Protein AF-J1HLV5-F1 (afdb_monomer)

pLDDT: mean 95.66, std 3.72, range [65.5, 98.44]

Organism: NCBI:txid1125718

Foldseek 3Di:
DLLLLLQQQQACAPVQWDWDDDPNDTDTDPGDDRHHDLPQPRFHPDAQCNHGHPPVVLVSQLVVCVVVVHHSLNSLVVLQVSLVVCVCVLVVCVVVVHDVVVSVSSCSRNVVSSVSSNCSSPDD

Structure (mmCIF, N/CA/C/O backbone):
data_AF-J1HLV5-F1
#
_entry.id   AF-J1HLV5-F1
#
loop_
_atom_site.group_PDB
_atom_site.id
_atom_site.type_symbol
_atom_site.label_atom_id
_atom_site.label_alt_id
_atom_site.label_comp_id
_atom_site.label_asym_id
_atom_site.label_entity_id
_atom_site.label_seq_id
_atom_site.pdbx_PDB_ins_code
_atom_site.Cartn_x
_atom_site.Cartn_y
_atom_site.Cartn_z
_atom_site.occupancy
_atom_site.B_iso_or_equiv
_atom_site.auth_seq_id
_atom_site.auth_comp_id
_atom_site.auth_asym_id
_atom_site.auth_atom_id
_atom_site.pdbx_PDB_model_num
ATOM 1 N N . MET A 1 1 ? -3.503 -0.727 4.400 1.00 90.31 1 MET A N 1
ATOM 2 C CA . MET A 1 1 ? -3.752 -1.229 3.031 1.00 90.31 1 MET A CA 1
ATOM 3 C C . MET A 1 1 ? -2.950 -0.494 1.967 1.00 90.31 1 MET A C 1
ATOM 5 O O . MET A 1 1 ? -2.214 -1.173 1.270 1.00 90.31 1 MET A O 1
ATOM 9 N N . ILE A 1 2 ? -2.995 0.846 1.883 1.00 97.19 2 ILE A N 1
ATOM 10 C CA . ILE A 1 2 ? -2.224 1.622 0.881 1.00 97.19 2 ILE A CA 1
ATOM 11 C C . ILE A 1 2 ? -0.746 1.200 0.829 1.00 97.19 2 ILE A C 1
ATOM 13 O O . ILE A 1 2 ? -0.242 0.905 -0.244 1.00 97.19 2 ILE A O 1
ATOM 17 N N . ALA A 1 3 ? -0.070 1.088 1.979 1.00 96.56 3 ALA A N 1
ATOM 18 C CA . ALA A 1 3 ? 1.327 0.645 2.027 1.00 96.56 3 ALA A CA 1
ATOM 19 C C . ALA A 1 3 ? 1.535 -0.807 1.544 1.00 96.56 3 ALA A C 1
ATOM 21 O O . ALA A 1 3 ? 2.533 -1.084 0.896 1.00 96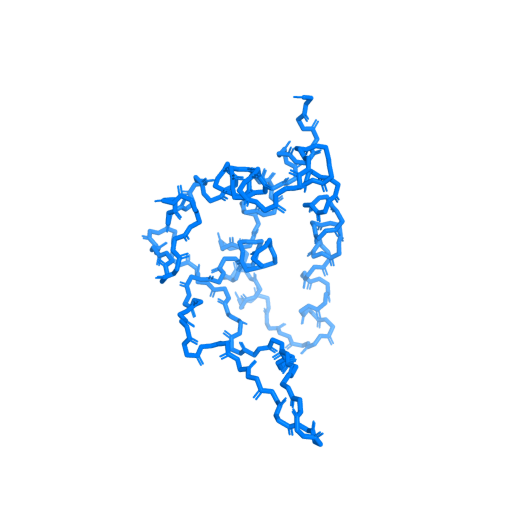.56 3 ALA A O 1
ATOM 22 N N . SER A 1 4 ? 0.592 -1.724 1.807 1.00 96.19 4 SER A N 1
ATOM 23 C CA . SER A 1 4 ? 0.657 -3.103 1.287 1.00 96.19 4 SER A CA 1
ATOM 24 C C . SER A 1 4 ? 0.519 -3.113 -0.236 1.00 96.19 4 SER A C 1
ATOM 26 O O . SER A 1 4 ? 1.315 -3.777 -0.889 1.00 96.19 4 SER A O 1
ATOM 28 N N . VAL A 1 5 ? -0.398 -2.316 -0.804 1.00 96.81 5 VAL A N 1
ATOM 29 C CA . VAL A 1 5 ? -0.482 -2.120 -2.262 1.00 96.81 5 VAL A CA 1
ATOM 30 C C . VAL A 1 5 ? 0.818 -1.511 -2.776 1.00 96.81 5 VAL A C 1
ATOM 32 O O . VAL A 1 5 ? 1.446 -2.081 -3.649 1.00 96.81 5 VAL A O 1
ATOM 35 N N . ALA A 1 6 ? 1.291 -0.404 -2.207 1.00 97.12 6 ALA A N 1
ATOM 36 C CA . ALA A 1 6 ? 2.514 0.264 -2.654 1.00 97.12 6 ALA A CA 1
ATOM 37 C C . ALA A 1 6 ? 3.738 -0.665 -2.681 1.00 97.12 6 ALA A C 1
ATOM 39 O O . ALA A 1 6 ? 4.543 -0.597 -3.606 1.00 97.12 6 ALA A O 1
ATOM 40 N N . LEU A 1 7 ? 3.856 -1.545 -1.684 1.00 96.00 7 LEU A N 1
ATOM 41 C CA . LEU A 1 7 ? 4.949 -2.505 -1.572 1.00 96.00 7 LEU A CA 1
ATOM 42 C C . LEU A 1 7 ? 4.728 -3.786 -2.387 1.00 96.00 7 LEU A C 1
ATOM 44 O O . LEU A 1 7 ? 5.632 -4.604 -2.447 1.00 96.00 7 LEU A O 1
ATOM 48 N N . GLY A 1 8 ? 3.556 -3.995 -2.992 1.00 95.69 8 GLY A N 1
ATOM 49 C CA . GLY A 1 8 ? 3.218 -5.262 -3.644 1.00 95.69 8 GLY A CA 1
ATOM 50 C C . GLY A 1 8 ? 3.137 -6.440 -2.670 1.00 95.69 8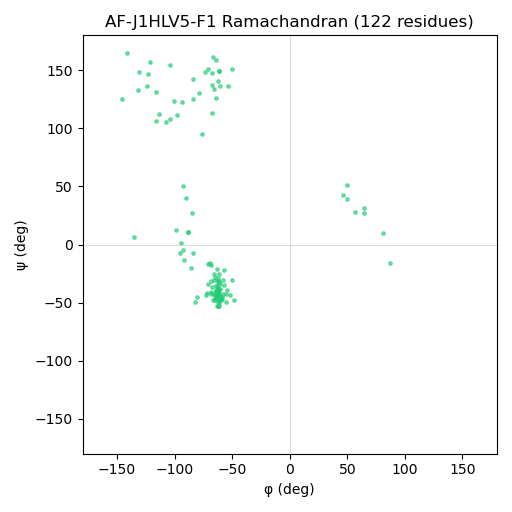 GLY A C 1
ATOM 51 O O . GLY A 1 8 ? 3.460 -7.562 -3.045 1.00 95.69 8 GLY A O 1
ATOM 52 N N . ASN A 1 9 ? 2.738 -6.193 -1.418 1.00 96.44 9 ASN A N 1
ATOM 53 C CA . ASN A 1 9 ? 2.527 -7.241 -0.424 1.00 96.44 9 ASN A CA 1
ATOM 54 C C . ASN A 1 9 ? 1.208 -7.969 -0.699 1.00 96.44 9 ASN A C 1
ATOM 56 O O . ASN A 1 9 ? 0.148 -7.499 -0.271 1.00 96.44 9 ASN A O 1
ATOM 60 N N . THR A 1 10 ? 1.292 -9.086 -1.424 1.00 95.75 10 THR A N 1
ATOM 61 C CA . THR A 1 10 ? 0.137 -9.908 -1.805 1.00 95.75 10 THR A CA 1
ATOM 62 C C . THR A 1 10 ? -0.246 -10.930 -0.739 1.00 95.75 10 THR A C 1
ATOM 64 O O . THR A 1 10 ? -1.379 -11.385 -0.749 1.00 95.75 10 THR A O 1
ATOM 67 N N . ASP A 1 11 ? 0.638 -11.299 0.192 1.00 94.56 11 ASP A N 1
ATOM 68 C CA . ASP A 1 11 ? 0.312 -12.278 1.242 1.00 94.56 11 ASP A CA 1
ATOM 69 C C . ASP A 1 11 ? -0.197 -11.614 2.535 1.00 94.56 11 ASP A C 1
ATOM 71 O O . ASP A 1 11 ? 0.272 -11.836 3.649 1.00 94.56 11 ASP A O 1
ATOM 75 N N . ASP A 1 12 ? -1.181 -10.731 2.391 1.00 92.75 12 ASP A N 1
ATOM 76 C CA . ASP A 1 12 ? -1.766 -9.952 3.483 1.00 92.75 12 ASP A CA 1
ATOM 77 C C . ASP A 1 12 ? -2.958 -10.663 4.147 1.00 92.75 12 ASP A C 1
ATOM 79 O O . ASP A 1 12 ? -3.983 -10.058 4.468 1.00 92.75 12 ASP A O 1
ATOM 83 N N . HIS A 1 13 ? -2.855 -11.979 4.333 1.00 93.44 13 HIS A N 1
ATOM 84 C CA . HIS A 1 13 ? -3.939 -12.773 4.901 1.00 93.44 13 HIS A CA 1
ATOM 85 C C . HIS A 1 13 ? -4.255 -12.378 6.355 1.00 93.44 13 HIS A C 1
ATOM 87 O O . HIS A 1 13 ? -3.397 -11.882 7.084 1.00 93.44 13 HIS A O 1
ATOM 93 N N . LEU A 1 14 ? -5.458 -12.698 6.844 1.00 91.38 14 LEU A N 1
ATOM 94 C CA . LEU A 1 14 ? -5.916 -12.296 8.187 1.00 91.38 14 LEU A CA 1
ATOM 95 C C . LEU A 1 14 ? -5.017 -12.762 9.348 1.00 91.38 14 LEU A C 1
ATOM 97 O O . LEU A 1 14 ? -5.022 -12.143 10.407 1.00 91.38 14 LEU A O 1
ATOM 101 N N . ARG A 1 15 ? -4.206 -13.812 9.157 1.00 93.00 15 ARG A N 1
ATOM 102 C CA . ARG A 1 15 ? -3.206 -14.246 10.152 1.00 93.00 15 ARG A CA 1
ATOM 103 C C . ARG A 1 15 ? -2.014 -13.284 10.294 1.00 93.00 15 ARG A C 1
ATOM 105 O O . ARG A 1 15 ? -1.344 -13.333 11.318 1.00 93.00 15 ARG A O 1
ATOM 112 N N . ASN A 1 16 ? -1.808 -12.383 9.331 1.00 94.38 16 ASN A N 1
ATOM 113 C CA . ASN A 1 16 ? -0.795 -11.318 9.358 1.00 94.38 16 ASN A CA 1
ATOM 114 C C . ASN A 1 16 ? -1.318 -10.029 10.019 1.00 94.38 16 ASN A C 1
ATOM 116 O O . ASN A 1 16 ? -0.660 -8.991 10.010 1.00 94.38 16 ASN A O 1
ATOM 120 N N . HIS A 1 17 ? -2.492 -10.104 10.654 1.00 93.69 17 HIS A N 1
ATOM 121 C CA . HIS A 1 17 ? -3.051 -9.044 11.479 1.00 93.69 17 HIS A CA 1
ATOM 122 C C . HIS A 1 17 ? -3.117 -9.496 12.938 1.00 93.69 17 HIS A C 1
ATOM 124 O O . HIS A 1 17 ? -3.880 -10.388 13.306 1.00 93.69 17 HIS A O 1
ATOM 130 N N . GLY A 1 18 ? -2.295 -8.865 13.775 1.00 95.19 18 GLY A N 1
ATOM 131 C CA . GLY A 1 18 ? -2.219 -9.140 15.204 1.00 95.19 18 GLY A CA 1
ATOM 132 C C . GLY A 1 18 ? -2.913 -8.076 16.047 1.00 95.19 18 GLY A C 1
ATOM 133 O O . GLY A 1 18 ? -3.004 -6.906 15.670 1.00 95.19 18 GLY A O 1
ATOM 134 N N . PHE A 1 19 ? -3.344 -8.480 17.240 1.00 96.94 19 PHE A N 1
ATOM 135 C CA . PHE A 1 19 ? -3.789 -7.571 18.290 1.00 96.94 19 PHE A CA 1
ATOM 136 C C . PHE A 1 19 ? -2.978 -7.825 19.559 1.00 96.94 19 PHE A C 1
ATOM 138 O O . PHE A 1 19 ? -2.753 -8.968 19.956 1.00 96.94 19 PHE A O 1
ATOM 145 N N . LEU A 1 20 ? -2.546 -6.749 20.207 1.00 96.50 20 LEU A N 1
ATOM 146 C CA . LEU A 1 20 ? -1.888 -6.779 21.504 1.00 96.50 20 LEU A CA 1
ATOM 147 C C . LEU A 1 20 ? -2.943 -6.582 22.594 1.00 96.50 20 LEU A C 1
ATOM 149 O O . LEU A 1 20 ? -3.652 -5.573 22.599 1.00 96.50 20 LEU A O 1
ATOM 153 N N . ALA A 1 21 ? -3.032 -7.534 23.522 1.00 96.88 21 ALA A N 1
ATOM 154 C CA . ALA A 1 21 ? -3.872 -7.419 24.709 1.00 96.88 21 ALA A CA 1
ATOM 155 C C . ALA A 1 21 ? -3.125 -6.657 25.808 1.00 96.88 21 ALA A C 1
ATOM 157 O O . ALA A 1 21 ? -2.037 -7.054 26.227 1.00 96.88 21 ALA A O 1
ATOM 158 N N . SER A 1 22 ? -3.726 -5.584 26.320 1.00 94.25 22 SER A N 1
ATOM 159 C CA . SER A 1 22 ? -3.194 -4.841 27.462 1.00 94.25 22 SER A CA 1
ATOM 160 C C . SER A 1 22 ? -4.320 -4.293 28.328 1.00 94.25 22 SER A C 1
ATOM 162 O O . SER A 1 22 ? -5.207 -3.592 27.842 1.00 94.25 22 SER A O 1
ATOM 164 N N . ARG A 1 23 ? -4.284 -4.615 29.630 1.00 92.38 23 ARG A N 1
ATOM 165 C CA . ARG A 1 23 ? -5.200 -4.094 30.668 1.00 92.38 23 ARG A CA 1
ATOM 166 C C . ARG A 1 23 ? -6.690 -4.119 30.273 1.00 92.38 23 ARG A C 1
ATOM 168 O O . ARG A 1 23 ? -7.415 -3.167 30.533 1.00 92.38 23 ARG A O 1
ATOM 175 N N . GLY A 1 24 ? -7.142 -5.207 29.647 1.00 94.50 24 GLY A N 1
ATOM 176 C CA . GLY A 1 24 ? -8.544 -5.377 29.236 1.00 94.50 24 GLY A CA 1
ATOM 177 C C . GLY A 1 24 ? -8.928 -4.676 27.928 1.00 94.50 24 GLY A C 1
ATOM 178 O O . GLY A 1 24 ? -10.107 -4.624 27.598 1.00 94.50 24 GLY A O 1
ATOM 179 N N . SER A 1 25 ? -7.954 -4.160 27.177 1.00 96.25 25 SER A N 1
ATOM 180 C CA . SER A 1 25 ? -8.145 -3.581 25.845 1.00 96.25 25 SER A CA 1
ATOM 181 C C . SER A 1 25 ? -7.305 -4.310 24.797 1.00 96.25 25 SER A C 1
ATOM 183 O O . SER A 1 25 ? -6.296 -4.943 25.128 1.00 96.25 25 SER A O 1
ATOM 185 N N . TRP A 1 26 ? -7.732 -4.207 23.540 1.00 97.12 26 TRP A N 1
ATOM 186 C CA . TRP A 1 26 ? -7.011 -4.711 22.377 1.00 97.12 26 TRP A CA 1
ATOM 187 C C . TRP A 1 26 ? -6.612 -3.541 21.489 1.00 97.12 26 TRP A C 1
ATOM 189 O O . TRP A 1 26 ? -7.451 -2.710 21.144 1.00 97.12 26 TRP A O 1
ATOM 199 N N . THR A 1 27 ? -5.348 -3.513 21.085 1.00 96.88 27 THR A N 1
ATOM 200 C CA . THR A 1 27 ? -4.827 -2.557 20.101 1.00 96.88 27 THR A CA 1
ATOM 201 C C . THR A 1 27 ? -4.204 -3.337 18.956 1.00 96.88 27 THR A C 1
ATOM 203 O O . THR A 1 27 ? -3.636 -4.404 19.185 1.00 96.88 27 THR A O 1
ATOM 206 N N . LEU A 1 28 ? -4.286 -2.826 17.726 1.00 96.38 28 LEU A N 1
ATOM 207 C CA . LEU A 1 28 ? -3.549 -3.405 16.602 1.00 96.38 28 LEU A CA 1
ATOM 208 C C . LEU A 1 28 ? -2.055 -3.511 16.934 1.00 96.38 28 LEU A C 1
ATOM 210 O O . LEU A 1 28 ? -1.463 -2.585 17.495 1.00 96.38 28 LEU A O 1
ATOM 214 N N . SER A 1 29 ? -1.445 -4.644 16.590 1.00 96.75 29 SER A N 1
ATOM 215 C CA . SER A 1 29 ? 0.007 -4.775 16.649 1.00 96.75 29 SER A CA 1
ATOM 216 C C . SER A 1 29 ? 0.666 -3.863 15.609 1.00 96.75 29 SER A C 1
ATOM 218 O O . SER A 1 29 ? 0.029 -3.485 14.619 1.00 96.75 29 SER A O 1
ATOM 220 N N . PRO A 1 30 ? 1.965 -3.553 15.763 1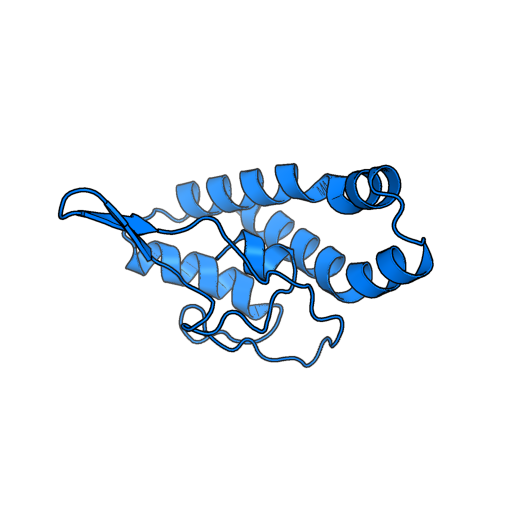.00 96.19 30 PRO A N 1
ATOM 221 C CA . PRO A 1 30 ? 2.766 -3.106 14.632 1.00 96.19 30 PRO A CA 1
ATOM 222 C C . PRO A 1 30 ? 2.603 -4.066 13.446 1.00 96.19 30 PRO A C 1
ATOM 224 O O . PRO A 1 30 ? 2.356 -5.260 13.642 1.00 96.19 30 PRO A O 1
ATOM 227 N N . ALA A 1 31 ? 2.741 -3.544 12.228 1.00 95.31 31 ALA A N 1
ATOM 228 C CA . ALA A 1 31 ? 2.760 -4.381 11.036 1.00 95.31 31 ALA A CA 1
ATOM 229 C C . ALA A 1 31 ? 3.965 -5.335 11.080 1.00 95.31 31 ALA A C 1
ATOM 231 O O . ALA A 1 31 ? 5.058 -4.945 11.494 1.00 95.31 31 ALA A O 1
ATOM 232 N N . PHE A 1 32 ? 3.757 -6.572 10.644 1.00 95.62 32 PHE A N 1
ATOM 233 C CA . PHE A 1 32 ? 4.778 -7.609 10.537 1.00 95.62 32 PHE A CA 1
ATOM 234 C C . PHE A 1 32 ? 4.537 -8.421 9.263 1.00 95.62 32 PHE A C 1
ATOM 236 O O . PHE A 1 32 ? 3.472 -8.306 8.662 1.00 95.62 32 PHE A O 1
ATOM 243 N N . ASP A 1 33 ? 5.542 -9.197 8.858 1.00 95.19 33 ASP A N 1
ATOM 244 C CA . ASP A 1 33 ? 5.496 -10.056 7.666 1.00 95.19 33 ASP A CA 1
ATOM 245 C C . ASP A 1 33 ? 5.004 -9.329 6.399 1.00 95.19 33 ASP A C 1
ATOM 247 O O . ASP A 1 33 ? 4.058 -9.721 5.722 1.00 95.19 33 ASP A O 1
ATOM 251 N N . VAL A 1 34 ? 5.633 -8.186 6.116 1.00 94.81 34 VAL A N 1
ATOM 252 C CA . VAL A 1 34 ? 5.355 -7.380 4.925 1.00 94.81 34 VAL A CA 1
ATOM 253 C C . VAL A 1 34 ? 6.480 -7.609 3.929 1.00 94.81 34 VAL A C 1
ATOM 255 O O . VAL A 1 34 ? 7.585 -7.111 4.141 1.00 94.81 34 VAL A O 1
ATOM 258 N N . ASN A 1 35 ? 6.198 -8.325 2.841 1.00 92.44 35 ASN A N 1
ATOM 259 C CA . ASN A 1 35 ? 7.177 -8.606 1.792 1.00 92.44 35 ASN A CA 1
ATOM 260 C C . ASN A 1 35 ? 6.596 -8.322 0.400 1.00 92.44 35 ASN A C 1
ATOM 262 O O . ASN A 1 35 ? 5.487 -8.767 0.108 1.00 92.44 35 ASN A O 1
ATOM 266 N N . PRO A 1 36 ? 7.323 -7.607 -0.477 1.00 94.88 36 PRO A N 1
ATOM 267 C CA . PRO A 1 36 ? 6.941 -7.490 -1.878 1.00 94.88 36 PRO A CA 1
ATOM 268 C C . PRO A 1 36 ? 6.903 -8.860 -2.553 1.00 94.88 36 PRO A C 1
ATOM 270 O O . PRO A 1 36 ? 7.826 -9.659 -2.393 1.00 94.88 36 PRO A O 1
ATOM 273 N N . ASN A 1 37 ? 5.870 -9.105 -3.355 1.00 94.50 37 ASN A N 1
ATOM 274 C CA . ASN A 1 37 ? 5.838 -10.237 -4.265 1.00 94.50 37 ASN A CA 1
ATOM 275 C C . ASN A 1 37 ? 6.239 -9.776 -5.678 1.00 94.50 37 ASN A C 1
ATOM 277 O O . ASN A 1 37 ? 5.483 -9.014 -6.292 1.00 94.50 37 ASN A O 1
ATOM 281 N N . PRO A 1 38 ? 7.410 -10.195 -6.196 1.00 89.44 38 PRO A N 1
ATOM 282 C CA . PRO A 1 38 ? 7.877 -9.816 -7.529 1.00 89.44 38 PRO A CA 1
ATOM 283 C C . PRO A 1 38 ? 7.052 -10.448 -8.655 1.00 89.44 38 PRO A C 1
ATOM 285 O O . PRO A 1 38 ? 7.137 -9.973 -9.782 1.00 89.44 38 PRO A O 1
ATOM 288 N N . ASP A 1 39 ? 6.243 -11.479 -8.381 1.00 90.44 39 ASP A N 1
ATOM 289 C CA . ASP A 1 39 ? 5.379 -12.085 -9.393 1.00 90.44 39 ASP A CA 1
ATOM 290 C C . ASP A 1 39 ? 4.264 -11.101 -9.813 1.00 90.44 39 ASP A C 1
ATOM 292 O O . ASP A 1 39 ? 3.365 -10.797 -9.019 1.00 90.44 39 ASP A O 1
ATOM 296 N N . PRO A 1 40 ? 4.266 -10.605 -11.067 1.00 79.56 40 PRO A N 1
ATOM 297 C CA . PRO A 1 40 ? 3.261 -9.658 -11.541 1.00 79.56 40 PRO A CA 1
ATOM 298 C C . PRO A 1 40 ? 1.865 -10.282 -11.673 1.00 79.56 40 PRO A C 1
ATOM 300 O O . PRO A 1 40 ? 0.883 -9.546 -11.762 1.00 79.56 40 PRO A O 1
ATOM 303 N N . MET A 1 41 ? 1.764 -11.615 -11.701 1.00 86.94 41 MET A N 1
ATOM 304 C CA . MET A 1 41 ? 0.503 -12.356 -11.792 1.00 86.94 41 MET A CA 1
ATOM 305 C C . MET A 1 41 ? -0.050 -12.741 -10.415 1.00 86.94 41 MET A C 1
ATOM 307 O O . MET A 1 41 ? -1.153 -13.289 -10.332 1.00 86.94 41 MET A O 1
ATOM 311 N N . ALA A 1 42 ? 0.688 -12.463 -9.337 1.00 92.31 42 ALA A N 1
ATOM 312 C CA . ALA A 1 42 ? 0.253 -12.798 -7.995 1.00 92.31 42 ALA A CA 1
ATOM 313 C C . ALA A 1 42 ? -1.017 -12.034 -7.614 1.00 92.31 42 ALA A C 1
ATOM 315 O O . ALA A 1 42 ? -1.081 -10.802 -7.661 1.00 92.31 42 ALA A O 1
ATOM 316 N N . ARG A 1 43 ? -2.023 -12.797 -7.188 1.00 95.38 43 ARG A N 1
ATOM 317 C CA . ARG A 1 43 ? -3.240 -12.266 -6.575 1.00 95.38 43 ARG A CA 1
ATOM 318 C C . ARG A 1 43 ? -2.985 -12.042 -5.093 1.00 95.38 43 ARG A C 1
ATOM 320 O O . ARG A 1 43 ? -2.310 -12.853 -4.457 1.00 95.38 43 ARG A O 1
ATOM 327 N N . ARG A 1 44 ? -3.538 -10.971 -4.535 1.00 94.56 44 ARG A N 1
ATOM 328 C CA . ARG A 1 44 ? -3.485 -10.742 -3.087 1.00 94.56 44 ARG A CA 1
ATOM 329 C C . ARG A 1 44 ? -4.435 -11.674 -2.330 1.00 94.56 44 ARG A C 1
ATOM 331 O O . ARG A 1 44 ? -5.508 -12.012 -2.824 1.00 94.56 44 ARG A O 1
ATOM 338 N N . SER A 1 45 ? -4.057 -12.037 -1.109 1.00 96.12 45 SER A N 1
ATOM 339 C CA . SER A 1 45 ? -4.832 -12.890 -0.207 1.00 96.12 45 SER A CA 1
ATOM 340 C C . SER A 1 45 ? -6.122 -12.211 0.265 1.00 96.12 45 SER A C 1
ATOM 342 O O . SER A 1 45 ? -7.149 -12.878 0.402 1.00 96.12 45 SER A O 1
ATOM 344 N N . THR A 1 46 ? -6.094 -10.894 0.489 1.00 95.12 46 THR A N 1
ATOM 345 C CA . THR A 1 46 ? -7.261 -10.124 0.944 1.00 95.12 46 THR A CA 1
ATOM 346 C C . THR A 1 46 ? -7.685 -9.103 -0.111 1.00 95.12 46 THR A C 1
ATOM 348 O O . THR A 1 46 ? -7.026 -8.082 -0.268 1.00 95.12 46 THR A O 1
ATOM 351 N N . SER A 1 47 ? -8.792 -9.325 -0.827 1.00 96.50 47 SER A N 1
ATOM 352 C CA . SER A 1 47 ? -9.281 -8.385 -1.855 1.00 96.50 47 SER A CA 1
ATOM 353 C C . SER A 1 47 ? -9.627 -6.996 -1.294 1.00 96.50 47 SER A C 1
ATOM 355 O O . SER A 1 47 ? -10.142 -6.887 -0.180 1.00 96.50 47 SER A O 1
ATOM 357 N N . ILE A 1 48 ? -9.460 -5.949 -2.102 1.00 96.62 48 ILE A N 1
ATOM 358 C CA . ILE A 1 48 ? -9.839 -4.564 -1.801 1.00 96.62 48 ILE A CA 1
ATOM 359 C C . ILE A 1 48 ? -11.062 -4.187 -2.636 1.00 96.62 48 ILE A C 1
ATOM 361 O O . ILE A 1 48 ? -10.930 -3.971 -3.837 1.00 96.62 48 ILE A O 1
ATOM 365 N N . ALA A 1 49 ? -12.244 -4.112 -2.018 1.00 96.31 49 ALA A N 1
ATOM 366 C CA . ALA A 1 49 ? -13.501 -3.841 -2.731 1.00 96.31 49 ALA A CA 1
AT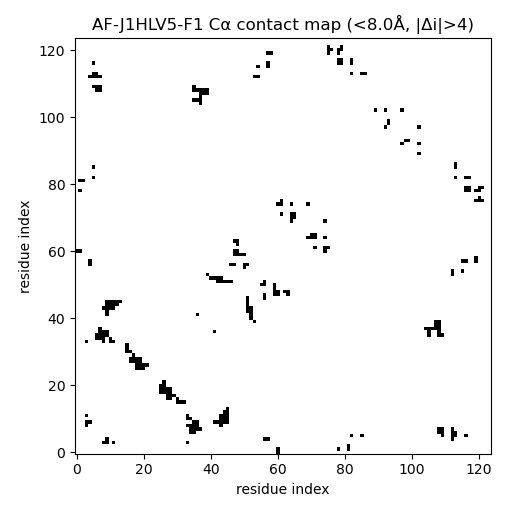OM 367 C C . ALA A 1 49 ? -13.690 -4.749 -3.974 1.00 96.31 49 ALA A C 1
ATOM 369 O O . ALA A 1 49 ? -14.125 -4.313 -5.035 1.00 96.31 49 ALA A O 1
ATOM 370 N N . GLY A 1 50 ? -13.299 -6.025 -3.851 1.00 96.38 50 GLY A N 1
ATOM 371 C CA . GLY A 1 50 ? -13.334 -7.017 -4.931 1.00 96.38 50 GLY A CA 1
ATOM 372 C C . GLY A 1 50 ? -12.092 -7.062 -5.831 1.00 96.38 50 GLY A C 1
ATOM 373 O O . GLY A 1 50 ? -11.894 -8.069 -6.502 1.00 96.38 50 GLY A O 1
ATOM 374 N N . ALA A 1 51 ? -11.225 -6.045 -5.810 1.00 96.75 51 ALA A N 1
ATOM 375 C CA . ALA A 1 51 ? -9.970 -6.051 -6.560 1.00 96.75 51 ALA A CA 1
ATOM 376 C C . ALA A 1 51 ? -8.895 -6.877 -5.844 1.00 96.75 51 ALA A C 1
ATOM 378 O O . ALA A 1 51 ? -8.633 -6.674 -4.655 1.00 96.75 51 ALA A O 1
ATOM 379 N N . ASP A 1 52 ? -8.231 -7.779 -6.560 1.00 96.06 52 ASP A N 1
ATOM 380 C CA . ASP A 1 52 ? -7.159 -8.606 -5.999 1.00 96.06 52 ASP A CA 1
ATOM 381 C C . ASP A 1 52 ? -5.907 -8.719 -6.879 1.00 96.06 52 ASP A C 1
ATOM 383 O O . ASP A 1 52 ? -4.966 -9.433 -6.529 1.00 96.06 52 ASP A O 1
ATOM 387 N N . THR A 1 53 ? -5.862 -7.970 -7.981 1.00 94.56 53 THR A N 1
ATOM 388 C CA . THR A 1 53 ? -4.709 -7.905 -8.882 1.00 94.56 53 THR A CA 1
ATOM 389 C C . THR A 1 53 ? -4.314 -6.472 -9.199 1.00 94.56 53 THR A C 1
ATOM 391 O O . THR A 1 53 ? -5.152 -5.573 -9.287 1.00 94.56 53 THR A O 1
ATOM 394 N N . PHE A 1 54 ? -3.021 -6.255 -9.420 1.00 93.19 54 PHE A N 1
ATOM 395 C CA . PHE A 1 54 ? -2.526 -4.992 -9.953 1.00 93.19 54 PHE A CA 1
ATOM 396 C C . PHE A 1 54 ? -2.991 -4.812 -11.415 1.00 93.19 54 PHE A C 1
ATOM 398 O O . PHE A 1 54 ? -2.888 -5.767 -12.186 1.00 93.19 54 PHE A O 1
ATOM 405 N N . PRO A 1 55 ? -3.441 -3.611 -11.843 1.00 93.44 55 PRO A N 1
ATOM 406 C CA . PRO A 1 55 ? -3.494 -2.339 -11.106 1.00 93.44 55 PRO A CA 1
ATOM 407 C C . PRO A 1 55 ? -4.829 -2.019 -10.411 1.00 93.44 55 PRO A C 1
ATOM 409 O O . PRO A 1 55 ? -4.947 -0.951 -9.803 1.00 93.44 55 PRO A O 1
ATOM 412 N N . GLU A 1 56 ? -5.817 -2.910 -10.489 1.00 95.88 56 GLU A N 1
ATOM 413 C CA . GLU A 1 56 ? -7.201 -2.695 -10.029 1.00 95.88 56 GLU A CA 1
ATOM 414 C C . GLU A 1 56 ? -7.293 -2.326 -8.543 1.00 95.88 56 GLU A C 1
ATOM 416 O O . GLU A 1 56 ? -8.153 -1.542 -8.146 1.00 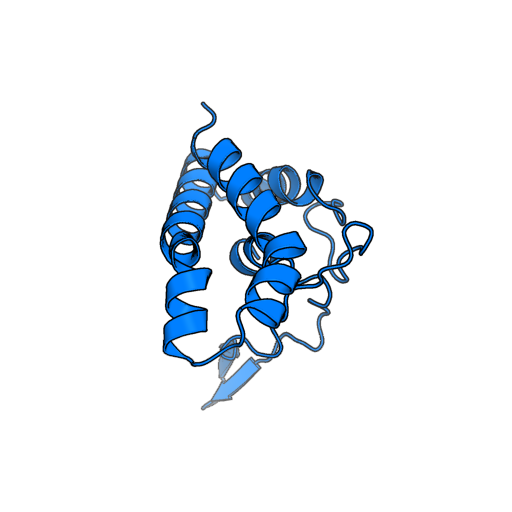95.88 56 GLU A O 1
ATOM 421 N N . GLU A 1 57 ? -6.352 -2.814 -7.732 1.00 96.12 57 GLU A N 1
ATOM 422 C CA . GLU A 1 57 ? -6.213 -2.493 -6.305 1.00 96.12 57 GLU A CA 1
ATOM 423 C C . GLU A 1 57 ? -6.226 -0.981 -6.019 1.00 96.12 57 GLU A C 1
ATOM 425 O O . GLU A 1 57 ? -6.677 -0.561 -4.955 1.00 96.12 57 GLU A O 1
ATOM 430 N N . THR A 1 58 ? -5.747 -0.154 -6.957 1.00 95.94 58 THR A N 1
ATOM 431 C CA . THR A 1 58 ? -5.715 1.311 -6.810 1.00 95.94 58 THR A CA 1
ATOM 432 C C . THR A 1 58 ? -7.119 1.911 -6.783 1.00 95.94 58 THR A C 1
ATOM 434 O O . THR A 1 58 ? -7.427 2.704 -5.896 1.00 95.94 58 THR A O 1
ATOM 437 N N . GLU A 1 59 ? -7.983 1.514 -7.719 1.00 96.12 59 GLU A N 1
ATOM 438 C CA . GLU A 1 59 ? -9.390 1.932 -7.703 1.00 96.12 59 GLU A CA 1
ATOM 439 C C . GLU A 1 59 ? -10.143 1.243 -6.564 1.00 96.12 59 GLU A C 1
ATOM 441 O O . GLU A 1 59 ? -10.972 1.875 -5.916 1.00 96.12 59 GLU A O 1
ATOM 446 N N . GLY A 1 60 ? -9.780 -0.002 -6.233 1.00 97.44 60 GLY A N 1
ATOM 447 C CA . GLY A 1 60 ? -10.292 -0.692 -5.051 1.00 97.44 60 GLY A CA 1
ATOM 448 C C . GLY A 1 60 ? -10.066 0.107 -3.764 1.00 97.44 60 GLY A C 1
ATOM 449 O O . GLY A 1 60 ? -10.973 0.213 -2.944 1.00 97.44 60 GLY A O 1
ATOM 450 N N . LEU A 1 61 ? -8.890 0.722 -3.581 1.00 97.62 61 LEU A N 1
ATOM 451 C CA . LEU A 1 61 ? -8.611 1.578 -2.419 1.00 97.62 61 LEU A CA 1
ATOM 452 C C . LEU A 1 61 ? -9.527 2.806 -2.361 1.00 97.62 61 LEU A C 1
ATOM 454 O O . LEU A 1 61 ? -9.908 3.216 -1.266 1.00 97.62 61 LEU A O 1
ATOM 458 N N . LEU A 1 62 ? -9.860 3.398 -3.512 1.00 96.88 62 LEU A N 1
ATOM 459 C CA . LEU A 1 62 ? -10.778 4.536 -3.584 1.00 96.88 62 LEU A CA 1
ATOM 460 C C . LEU A 1 62 ? -12.219 4.101 -3.298 1.00 96.88 62 LEU A C 1
ATOM 462 O O . LEU A 1 62 ? -12.896 4.776 -2.533 1.00 96.88 62 LEU A O 1
ATOM 466 N N . ALA A 1 63 ? -12.654 2.961 -3.839 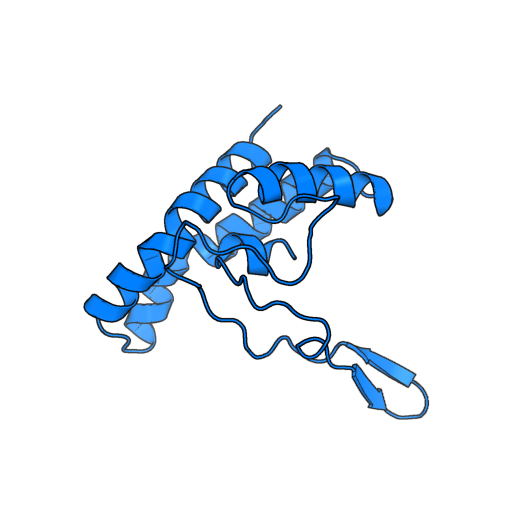1.00 97.00 63 ALA A N 1
ATOM 467 C CA . ALA A 1 63 ? -13.971 2.394 -3.554 1.00 97.00 63 ALA A CA 1
ATOM 468 C C . ALA A 1 63 ? -14.121 2.021 -2.069 1.00 97.00 63 ALA A C 1
ATOM 470 O O . ALA A 1 63 ? -15.090 2.404 -1.424 1.00 97.00 63 ALA A O 1
ATOM 471 N N . LEU A 1 64 ? -13.115 1.365 -1.481 1.00 97.06 64 LEU A N 1
ATOM 472 C CA . LEU A 1 64 ? -13.115 1.030 -0.055 1.00 97.06 64 LEU A CA 1
ATOM 473 C C . LEU A 1 64 ? -13.141 2.279 0.838 1.00 97.06 64 LEU A C 1
ATOM 475 O O . LEU A 1 64 ? -13.677 2.235 1.943 1.00 97.06 64 LEU A O 1
ATOM 479 N N . ALA A 1 65 ? -12.539 3.387 0.396 1.00 97.12 65 ALA A N 1
ATOM 480 C CA . ALA A 1 65 ? -12.594 4.635 1.147 1.00 97.12 65 ALA A CA 1
ATOM 481 C C . ALA A 1 65 ? -14.038 5.137 1.293 1.00 97.12 65 ALA A C 1
ATOM 483 O O . ALA A 1 65 ? -14.400 5.578 2.382 1.00 97.12 65 ALA A O 1
ATOM 484 N N . GLU A 1 66 ? -14.860 4.999 0.248 1.00 95.00 66 GLU A N 1
ATOM 485 C CA . GLU A 1 66 ? -16.284 5.349 0.288 1.00 95.00 66 GLU A CA 1
ATOM 486 C C . GLU A 1 66 ? -17.037 4.486 1.312 1.00 95.00 66 GLU A C 1
ATOM 488 O O . GLU A 1 66 ? -17.754 5.033 2.147 1.00 95.00 66 GLU A O 1
ATOM 493 N N . ASP A 1 67 ? -16.778 3.173 1.346 1.00 95.69 67 ASP A N 1
ATOM 494 C CA . ASP A 1 67 ? -17.335 2.256 2.358 1.00 95.69 67 ASP A CA 1
ATOM 495 C C . ASP A 1 67 ? -16.875 2.576 3.796 1.00 95.69 67 ASP A C 1
ATOM 497 O O . ASP A 1 67 ? -17.504 2.160 4.769 1.00 95.69 67 ASP A O 1
ATOM 501 N N . CYS A 1 68 ? -15.757 3.293 3.946 1.00 96.00 68 CYS A N 1
ATOM 502 C CA . CYS A 1 68 ? -15.182 3.693 5.232 1.00 96.00 68 CYS A CA 1
ATOM 503 C C . CYS A 1 68 ? -15.535 5.135 5.641 1.00 96.00 68 CYS A C 1
ATOM 505 O O . CYS A 1 68 ? -14.887 5.671 6.544 1.00 96.00 68 CYS A O 1
ATOM 507 N N . ASP A 1 69 ? -16.496 5.779 4.969 1.00 97.06 69 ASP A N 1
ATOM 508 C CA . ASP A 1 69 ? -16.863 7.190 5.171 1.00 97.06 69 ASP A CA 1
ATOM 509 C C . ASP A 1 69 ? -15.681 8.172 4.982 1.00 97.06 69 ASP A C 1
ATOM 511 O O . ASP A 1 69 ? -15.629 9.258 5.567 1.00 97.06 69 ASP A O 1
ATOM 515 N N . ILE A 1 70 ? -14.699 7.806 4.153 1.00 97.56 70 ILE A N 1
ATOM 516 C CA . ILE A 1 70 ? -13.559 8.652 3.787 1.00 97.56 70 ILE A CA 1
ATOM 517 C C . ILE A 1 70 ? -13.833 9.261 2.411 1.00 97.56 70 ILE A C 1
ATOM 519 O O . ILE A 1 70 ? -14.024 8.554 1.424 1.00 97.56 70 ILE A O 1
ATOM 523 N N . THR A 1 71 ? -13.802 10.593 2.318 1.00 97.00 71 THR A N 1
ATOM 524 C CA . THR A 1 71 ? -13.991 11.274 1.030 1.00 97.00 71 THR A CA 1
ATOM 525 C C . THR A 1 71 ? -12.896 10.891 0.040 1.00 97.00 71 THR A C 1
ATOM 527 O O . THR A 1 71 ? -11.740 10.673 0.411 1.00 97.00 71 THR A O 1
ATOM 530 N N . ARG A 1 72 ? -13.229 10.887 -1.253 1.00 95.19 72 ARG A N 1
ATOM 531 C CA . ARG A 1 72 ? -12.260 10.591 -2.317 1.00 95.19 72 ARG A CA 1
ATOM 532 C C . ARG A 1 72 ? -11.044 11.524 -2.288 1.00 95.19 72 ARG A C 1
ATOM 534 O O . ARG A 1 72 ? -9.931 11.089 -2.563 1.00 95.19 72 ARG A O 1
ATOM 541 N N . GLU A 1 73 ? -11.248 12.787 -1.922 1.00 96.38 73 GLU A N 1
ATOM 542 C CA . GLU A 1 73 ? -10.175 13.763 -1.703 1.00 96.38 73 GLU A CA 1
ATOM 543 C C . GLU A 1 73 ? -9.245 13.328 -0.560 1.00 96.38 73 GLU A C 1
ATOM 545 O O . GLU A 1 73 ? -8.050 13.155 -0.787 1.00 96.38 73 GLU A O 1
ATOM 550 N N . SER A 1 74 ? -9.788 13.021 0.625 1.00 97.31 74 SER A N 1
ATOM 551 C CA . SER A 1 74 ? -8.978 12.557 1.760 1.00 97.31 74 SER A CA 1
ATOM 552 C C . SER A 1 74 ? -8.283 11.221 1.470 1.00 97.31 74 SER A C 1
ATOM 554 O O . SER A 1 74 ? -7.146 10.997 1.890 1.00 97.31 74 SER A O 1
ATOM 556 N N . ALA A 1 75 ? -8.929 10.325 0.720 1.00 97.38 75 ALA A N 1
ATOM 557 C CA . ALA A 1 75 ? -8.319 9.078 0.272 1.00 97.38 75 ALA A CA 1
ATOM 558 C C . ALA A 1 75 ? -7.099 9.345 -0.624 1.00 97.38 75 ALA A C 1
ATOM 560 O O . ALA A 1 75 ? -6.030 8.779 -0.389 1.00 97.38 75 ALA A O 1
ATOM 561 N N . ARG A 1 76 ? -7.224 10.248 -1.605 1.00 97.50 76 ARG A N 1
ATOM 562 C CA . ARG A 1 76 ? -6.123 10.657 -2.493 1.00 97.50 76 ARG A CA 1
ATOM 563 C C . ARG A 1 76 ? -4.979 11.320 -1.729 1.00 97.50 76 ARG A C 1
ATOM 565 O O . ARG A 1 76 ? -3.828 10.977 -1.983 1.00 97.50 76 ARG A O 1
ATOM 572 N N . GLU A 1 77 ? -5.274 12.187 -0.761 1.00 98.06 77 GLU A N 1
ATOM 573 C CA . GLU A 1 77 ? -4.263 12.792 0.120 1.00 98.06 77 GLU A CA 1
ATOM 574 C C . GLU A 1 77 ? -3.482 11.728 0.902 1.00 98.06 77 GLU A C 1
ATOM 576 O O . GLU A 1 77 ? -2.251 11.741 0.925 1.00 98.06 77 GLU A O 1
ATOM 581 N N . ARG A 1 78 ? -4.187 10.757 1.499 1.00 98.06 78 ARG A N 1
ATOM 582 C CA . ARG A 1 78 ? -3.567 9.641 2.232 1.00 98.06 78 ARG A CA 1
ATOM 583 C C . ARG A 1 78 ? -2.723 8.758 1.317 1.00 98.06 78 ARG A C 1
ATOM 585 O O . ARG A 1 78 ? -1.652 8.317 1.730 1.00 98.06 78 ARG A O 1
ATOM 592 N N . ILE A 1 79 ? -3.185 8.503 0.091 1.00 98.31 79 ILE A N 1
ATOM 593 C CA . ILE A 1 79 ? -2.407 7.772 -0.916 1.00 98.31 79 ILE A CA 1
ATOM 594 C C . ILE A 1 79 ? -1.134 8.547 -1.256 1.00 98.31 79 ILE A C 1
ATOM 596 O O . ILE A 1 79 ? -0.052 7.966 -1.200 1.00 98.31 79 ILE A O 1
ATOM 600 N N . GLY A 1 80 ? -1.248 9.847 -1.542 1.00 98.31 80 GLY A N 1
ATOM 601 C CA . GLY A 1 80 ? -0.112 10.719 -1.839 1.00 98.31 80 GLY A CA 1
ATOM 602 C C . GLY A 1 80 ? 0.933 10.711 -0.725 1.00 98.31 80 GLY A C 1
ATOM 603 O O . GLY A 1 80 ? 2.096 10.420 -0.986 1.00 98.31 80 GLY A O 1
ATOM 604 N N . ALA A 1 81 ? 0.506 10.896 0.527 1.00 98.44 81 ALA A N 1
ATOM 605 C CA . ALA A 1 81 ? 1.403 10.874 1.681 1.00 98.44 81 ALA A CA 1
ATOM 606 C C . ALA A 1 81 ? 2.172 9.546 1.809 1.00 98.44 81 ALA A C 1
ATOM 608 O O . ALA A 1 81 ? 3.375 9.539 2.066 1.00 98.44 81 ALA A O 1
ATOM 609 N N . VAL A 1 82 ? 1.505 8.405 1.603 1.00 98.19 82 VAL A N 1
ATOM 610 C CA . VAL A 1 82 ? 2.168 7.090 1.650 1.00 98.19 82 VAL A CA 1
ATOM 611 C C . VAL A 1 82 ? 3.138 6.910 0.482 1.00 98.19 82 VAL A C 1
ATOM 613 O O . VAL A 1 82 ? 4.234 6.391 0.689 1.00 98.19 82 VAL A O 1
ATOM 616 N N . VAL A 1 83 ? 2.767 7.344 -0.726 1.00 98.38 83 VAL A N 1
ATOM 617 C CA . VAL A 1 83 ? 3.652 7.297 -1.900 1.00 98.38 83 VAL A CA 1
ATOM 618 C C . VAL A 1 83 ? 4.912 8.121 -1.655 1.00 98.38 83 VAL A C 1
ATOM 620 O O . VAL A 1 83 ? 6.004 7.611 -1.883 1.00 98.38 83 VAL A O 1
ATOM 623 N N . ASP A 1 84 ? 4.784 9.340 -1.133 1.00 98.25 84 ASP A N 1
ATOM 624 C CA . ASP A 1 84 ? 5.926 10.219 -0.863 1.00 98.25 84 ASP A CA 1
ATOM 625 C C . ASP A 1 84 ? 6.865 9.626 0.198 1.00 98.25 84 ASP A C 1
ATOM 627 O O . ASP A 1 84 ? 8.087 9.662 0.046 1.00 98.25 84 ASP A O 1
ATOM 631 N N . HIS A 1 85 ? 6.310 9.006 1.245 1.00 97.81 85 HIS A N 1
ATOM 632 C CA . HIS A 1 85 ? 7.105 8.327 2.272 1.00 97.81 85 HIS A CA 1
ATOM 633 C C . HIS A 1 85 ? 7.809 7.061 1.769 1.00 97.81 85 HIS A C 1
ATOM 635 O O . HIS A 1 85 ? 8.888 6.732 2.264 1.00 97.81 85 HIS A O 1
ATOM 641 N N . LEU A 1 86 ? 7.219 6.348 0.808 1.00 97.50 86 LEU A N 1
ATOM 642 C CA . LEU A 1 86 ? 7.795 5.128 0.237 1.00 97.50 86 LEU A CA 1
ATOM 643 C C . LEU A 1 86 ? 8.651 5.384 -1.008 1.00 97.50 86 LEU A C 1
ATOM 645 O O . LEU A 1 86 ? 9.410 4.504 -1.401 1.00 97.50 86 LEU A O 1
ATOM 649 N N . ALA A 1 87 ? 8.590 6.568 -1.618 1.00 97.06 87 ALA A N 1
ATOM 650 C CA . ALA A 1 87 ? 9.380 6.914 -2.796 1.00 97.06 87 ALA A CA 1
ATOM 651 C C . ALA A 1 87 ? 10.896 6.648 -2.639 1.00 97.06 87 ALA A C 1
ATOM 653 O O . ALA A 1 87 ? 11.463 6.042 -3.553 1.00 97.06 87 ALA A O 1
ATOM 654 N N . PRO A 1 88 ? 11.559 6.986 -1.508 1.00 97.69 88 PRO A N 1
ATOM 655 C CA . PRO A 1 88 ? 12.993 6.749 -1.327 1.00 97.69 88 PRO A CA 1
ATOM 656 C C . PRO A 1 88 ? 13.336 5.328 -0.823 1.00 97.69 88 PRO A C 1
ATOM 658 O O . PRO A 1 88 ? 14.334 5.116 -0.124 1.00 97.69 88 PRO A O 1
ATOM 661 N N . TRP A 1 89 ? 12.497 4.321 -1.103 1.00 97.44 89 TRP A N 1
ATOM 662 C CA . TRP A 1 89 ? 12.697 2.964 -0.576 1.00 97.44 89 TRP A CA 1
ATOM 663 C C . TRP A 1 89 ? 14.006 2.318 -1.050 1.00 97.44 89 TRP A C 1
ATOM 665 O O . TRP A 1 89 ? 14.598 1.542 -0.301 1.00 97.44 89 TRP A O 1
ATOM 675 N N . ARG A 1 90 ? 14.490 2.638 -2.261 1.00 98.06 90 ARG A N 1
ATOM 676 C CA . ARG A 1 90 ? 15.754 2.089 -2.785 1.00 98.06 90 ARG A CA 1
ATOM 677 C C . ARG A 1 90 ? 16.948 2.622 -2.005 1.00 98.06 90 ARG A C 1
ATOM 679 O O . ARG A 1 90 ? 17.846 1.860 -1.661 1.00 98.06 90 ARG A O 1
ATOM 686 N N . GLU A 1 91 ? 16.955 3.914 -1.694 1.00 98.31 91 GLU A N 1
ATOM 687 C CA . GLU A 1 91 ? 17.974 4.545 -0.855 1.00 98.31 91 GLU A CA 1
ATOM 688 C C . GLU A 1 91 ? 17.955 3.936 0.550 1.00 98.31 91 GLU A C 1
ATOM 690 O O . GLU A 1 91 ? 19.008 3.590 1.091 1.00 98.31 91 GLU A O 1
ATOM 695 N N . CYS A 1 92 ? 16.758 3.722 1.105 1.00 97.50 92 CYS A N 1
ATOM 696 C CA . CYS A 1 92 ? 16.589 3.037 2.382 1.00 97.50 92 CYS A CA 1
ATOM 697 C C . CYS A 1 92 ? 17.157 1.606 2.332 1.00 97.50 92 CYS A C 1
ATOM 699 O O . CYS A 1 92 ? 17.964 1.239 3.188 1.00 97.50 92 CYS A O 1
ATOM 701 N N . ALA A 1 93 ? 16.832 0.822 1.302 1.00 97.31 93 ALA A N 1
ATOM 702 C CA . ALA A 1 93 ? 17.351 -0.533 1.117 1.00 97.31 93 ALA A CA 1
ATOM 703 C C . ALA A 1 93 ? 18.888 -0.562 1.021 1.00 97.31 93 ALA A C 1
ATOM 705 O O . ALA A 1 93 ? 19.538 -1.344 1.719 1.00 97.31 93 ALA A O 1
ATOM 706 N N . ARG A 1 94 ? 19.488 0.350 0.244 1.00 98.38 94 ARG A N 1
ATOM 707 C CA . ARG A 1 94 ? 20.952 0.498 0.148 1.00 98.38 94 ARG A CA 1
ATOM 708 C C . ARG A 1 94 ? 21.587 0.842 1.489 1.00 98.38 94 ARG A C 1
ATOM 710 O O . ARG A 1 94 ? 22.594 0.245 1.861 1.00 98.38 94 ARG A O 1
ATOM 717 N N . SER A 1 95 ? 20.988 1.767 2.243 1.00 98.38 95 SER A N 1
ATOM 718 C CA . SER A 1 95 ? 21.483 2.144 3.575 1.00 98.38 95 SER A CA 1
ATOM 719 C C . SER A 1 95 ? 21.451 0.973 4.569 1.00 98.38 95 SER A C 1
ATOM 721 O O . SER A 1 95 ? 22.317 0.872 5.437 1.00 98.38 95 SER A O 1
ATOM 723 N N . ASN A 1 96 ? 20.520 0.035 4.370 1.00 97.81 96 ASN A N 1
ATOM 724 C CA . ASN A 1 96 ? 20.405 -1.221 5.110 1.00 97.81 96 ASN A CA 1
ATOM 725 C C . ASN A 1 96 ? 21.232 -2.376 4.511 1.00 97.81 96 ASN A C 1
ATOM 727 O O . ASN A 1 96 ? 21.114 -3.511 4.966 1.00 97.81 96 ASN A O 1
ATOM 731 N N . ARG A 1 97 ? 22.121 -2.091 3.547 1.00 98.12 97 ARG A N 1
ATOM 732 C CA . ARG A 1 97 ? 23.068 -3.045 2.940 1.00 98.12 97 ARG A CA 1
ATOM 733 C C . ARG A 1 97 ? 22.414 -4.184 2.149 1.00 98.12 97 ARG A C 1
ATOM 735 O O . ARG A 1 97 ? 23.016 -5.249 2.021 1.00 98.12 97 ARG A O 1
ATOM 742 N N . LEU A 1 98 ? 21.217 -3.966 1.603 1.00 97.50 98 LEU A N 1
ATOM 743 C CA . LEU A 1 98 ? 20.641 -4.895 0.628 1.00 97.50 98 LEU A CA 1
ATOM 744 C C . LEU A 1 98 ? 21.461 -4.866 -0.667 1.00 97.50 98 LEU A C 1
ATOM 746 O O . LEU A 1 98 ? 22.024 -3.833 -1.038 1.00 97.50 98 LEU A O 1
ATOM 750 N N . SER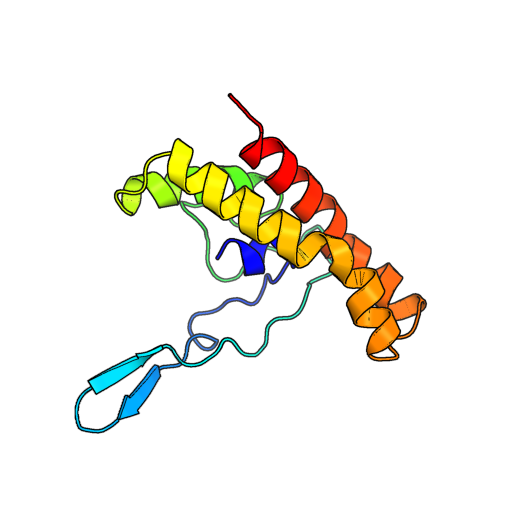 A 1 99 ? 21.533 -6.008 -1.351 1.00 98.19 99 SER A N 1
ATOM 751 C CA . SER A 1 99 ? 22.241 -6.097 -2.624 1.00 98.19 99 SER A CA 1
ATOM 752 C C . SER A 1 99 ? 21.472 -5.362 -3.728 1.00 98.19 99 SER A C 1
ATOM 754 O O . SER A 1 99 ? 20.241 -5.313 -3.717 1.00 98.19 99 SER A O 1
ATOM 756 N N . GLU A 1 100 ? 22.174 -4.828 -4.733 1.00 98.06 100 GLU A N 1
ATOM 757 C CA . GLU A 1 100 ? 21.497 -4.241 -5.903 1.00 98.06 100 GLU A CA 1
ATOM 758 C C . GLU A 1 100 ? 20.657 -5.282 -6.658 1.00 98.06 100 GLU A C 1
ATOM 760 O O . GLU A 1 100 ? 19.670 -4.921 -7.296 1.00 98.06 100 GLU A O 1
ATOM 765 N N . HIS A 1 101 ? 21.011 -6.568 -6.561 1.00 97.56 101 HIS A N 1
ATOM 766 C CA . HIS A 1 101 ? 20.212 -7.655 -7.117 1.00 97.56 101 HIS A CA 1
ATOM 767 C C . HIS A 1 101 ? 18.838 -7.740 -6.439 1.00 97.56 101 HIS A C 1
ATOM 769 O O . HIS A 1 101 ? 17.824 -7.662 -7.130 1.00 97.56 101 HIS A O 1
ATOM 775 N N . ASP A 1 102 ? 18.796 -7.805 -5.104 1.00 96.56 102 ASP A N 1
ATOM 776 C CA . ASP A 1 102 ? 17.535 -7.870 -4.350 1.00 96.56 102 ASP A CA 1
ATOM 777 C C . ASP A 1 102 ? 16.699 -6.607 -4.565 1.00 96.56 102 ASP A C 1
ATOM 779 O O . ASP A 1 102 ? 15.494 -6.681 -4.778 1.00 96.56 102 ASP A O 1
ATOM 783 N N . ILE A 1 103 ? 17.340 -5.433 -4.576 1.00 97.75 103 ILE A N 1
ATOM 784 C CA . ILE A 1 103 ? 16.662 -4.158 -4.843 1.00 97.75 103 ILE A CA 1
ATOM 785 C C . ILE A 1 103 ? 16.056 -4.150 -6.250 1.00 97.75 103 ILE A C 1
ATOM 787 O O . ILE A 1 103 ? 14.942 -3.666 -6.438 1.00 97.75 103 ILE A O 1
ATOM 791 N N . THR A 1 104 ? 16.768 -4.678 -7.245 1.00 96.88 104 THR A N 1
ATOM 792 C CA . THR A 1 104 ? 16.256 -4.764 -8.619 1.00 96.88 104 THR A CA 1
ATOM 793 C C . THR A 1 104 ? 15.072 -5.719 -8.701 1.00 96.88 104 THR A C 1
ATOM 795 O O . THR A 1 104 ? 14.063 -5.368 -9.303 1.00 96.88 104 THR A O 1
ATOM 798 N N . MET A 1 105 ? 15.148 -6.872 -8.039 1.00 95.88 105 MET A N 1
ATOM 799 C CA . MET A 1 105 ? 14.055 -7.841 -8.019 1.00 95.88 105 MET A CA 1
ATOM 800 C C . MET A 1 105 ? 12.809 -7.283 -7.307 1.00 95.88 105 MET A C 1
ATOM 802 O O . MET A 1 105 ? 11.716 -7.308 -7.864 1.00 95.88 105 MET A O 1
ATOM 806 N N . MET A 1 106 ? 12.964 -6.651 -6.138 1.00 96.25 106 MET A N 1
ATOM 807 C CA . MET A 1 106 ? 11.837 -6.023 -5.426 1.00 96.25 106 MET A CA 1
ATOM 808 C C . MET A 1 106 ? 11.241 -4.830 -6.183 1.00 96.25 106 MET A C 1
ATOM 810 O O . MET A 1 106 ? 10.063 -4.502 -6.020 1.00 96.25 106 MET A O 1
ATOM 814 N N . ALA A 1 107 ? 12.026 -4.169 -7.036 1.00 95.88 107 ALA A N 1
ATOM 815 C CA . ALA A 1 107 ? 11.537 -3.059 -7.843 1.00 95.88 107 ALA A CA 1
ATOM 816 C C . ALA A 1 107 ? 10.469 -3.475 -8.859 1.00 95.88 107 ALA A C 1
ATOM 818 O O . ALA A 1 107 ? 9.628 -2.633 -9.184 1.00 95.88 107 ALA A O 1
ATOM 819 N N . GLU A 1 108 ? 10.478 -4.728 -9.322 1.00 94.25 108 GLU A N 1
ATOM 820 C CA . GLU A 1 108 ? 9.460 -5.264 -10.234 1.00 94.25 108 GLU A CA 1
ATOM 821 C C . GLU A 1 108 ? 8.062 -5.213 -9.598 1.00 94.25 108 GLU A C 1
ATOM 823 O O . GLU A 1 108 ? 7.082 -4.903 -10.274 1.00 94.25 108 GLU A O 1
ATOM 828 N N . ALA A 1 109 ? 7.978 -5.392 -8.275 1.00 94.62 109 ALA A N 1
ATOM 829 C CA . ALA A 1 109 ? 6.736 -5.267 -7.520 1.00 94.62 109 ALA A CA 1
ATOM 830 C C . ALA A 1 109 ? 6.389 -3.811 -7.163 1.00 94.62 109 ALA A C 1
ATOM 832 O O . ALA A 1 109 ? 5.250 -3.372 -7.353 1.00 94.62 109 ALA A O 1
ATOM 833 N N . ILE A 1 110 ? 7.363 -3.075 -6.614 1.00 96.69 110 ILE A N 1
ATOM 834 C CA . ILE A 1 110 ? 7.132 -1.796 -5.922 1.00 96.69 110 ILE A CA 1
ATOM 835 C C . ILE A 1 110 ? 6.971 -0.632 -6.908 1.00 96.69 110 ILE A C 1
ATOM 837 O O . ILE A 1 110 ? 6.080 0.205 -6.758 1.00 96.69 110 ILE A O 1
ATOM 841 N N . ALA A 1 111 ? 7.834 -0.543 -7.926 1.00 96.81 111 ALA A N 1
ATOM 842 C CA . ALA A 1 111 ? 7.878 0.617 -8.817 1.00 96.81 111 ALA A CA 1
ATOM 843 C C . ALA A 1 111 ? 6.567 0.866 -9.593 1.00 96.81 111 ALA A C 1
ATOM 845 O O . ALA A 1 111 ? 6.063 1.992 -9.518 1.00 96.81 111 ALA A O 1
ATOM 846 N N . PRO A 1 112 ? 5.967 -0.127 -10.285 1.00 96.25 112 PRO A N 1
ATOM 847 C CA . PRO A 1 112 ? 4.725 0.107 -11.026 1.00 96.25 112 PRO A CA 1
ATOM 848 C C . PRO A 1 112 ? 3.545 0.449 -10.102 1.00 96.25 112 PRO A C 1
ATOM 850 O O . PRO A 1 112 ? 2.669 1.232 -10.474 1.00 96.25 112 PRO A O 1
ATOM 853 N N . ARG A 1 113 ? 3.540 -0.077 -8.870 1.00 96.69 113 ARG A N 1
ATOM 854 C CA . ARG A 1 113 ? 2.496 0.191 -7.872 1.00 96.69 113 ARG A CA 1
ATOM 855 C C . ARG A 1 113 ? 2.597 1.598 -7.293 1.00 96.69 113 ARG A C 1
ATOM 857 O O . ARG A 1 113 ? 1.584 2.291 -7.226 1.00 96.69 113 ARG A O 1
ATOM 864 N N . LEU A 1 114 ? 3.802 2.068 -6.961 1.00 97.62 114 LEU A N 1
ATOM 865 C CA . LEU A 1 114 ? 4.018 3.4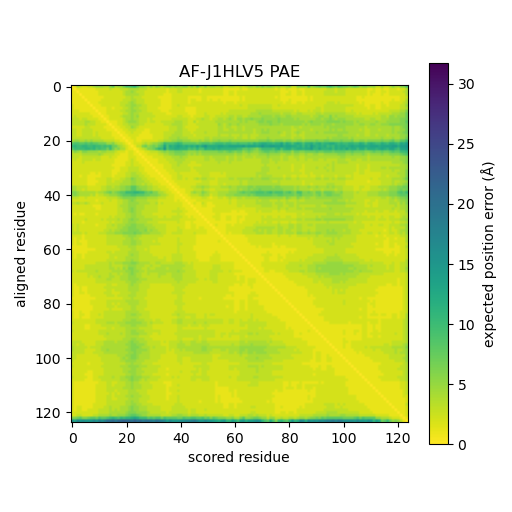68 -6.575 1.00 97.62 114 LEU A CA 1
ATOM 866 C C . LEU A 1 114 ? 3.630 4.439 -7.697 1.00 97.62 114 LEU A C 1
ATOM 868 O O . LEU A 1 114 ? 3.041 5.485 -7.423 1.00 97.62 114 LEU A O 1
ATOM 872 N N . GLU A 1 115 ? 3.908 4.097 -8.958 1.00 97.62 115 GLU A N 1
ATOM 873 C CA . GLU A 1 115 ? 3.499 4.920 -10.099 1.00 97.62 115 GLU A CA 1
ATOM 874 C C . GLU A 1 115 ? 1.969 4.996 -10.230 1.00 97.62 115 GLU A C 1
ATOM 876 O O . GLU A 1 115 ? 1.419 6.094 -10.364 1.00 97.62 115 GLU A O 1
ATOM 881 N N . ALA A 1 116 ? 1.276 3.853 -10.166 1.00 97.31 116 ALA A N 1
ATOM 882 C CA . ALA A 1 116 ? -0.183 3.786 -10.249 1.00 97.31 116 ALA A CA 1
ATOM 883 C C . ALA A 1 116 ? -0.859 4.571 -9.113 1.00 97.31 116 ALA A C 1
ATOM 885 O O . ALA A 1 116 ? -1.704 5.431 -9.371 1.00 97.31 116 ALA A O 1
ATOM 886 N N . LEU A 1 117 ? -0.414 4.361 -7.870 1.00 97.88 117 LEU A N 1
ATOM 887 C CA . LEU A 1 117 ? -0.899 5.101 -6.704 1.00 97.88 117 LEU A CA 1
ATOM 888 C C . LEU A 1 117 ? -0.609 6.601 -6.822 1.00 97.88 117 LEU A C 1
ATOM 890 O O . LEU A 1 117 ? -1.475 7.425 -6.538 1.00 97.88 117 LEU A O 1
ATOM 894 N N . GLY A 1 118 ? 0.581 6.975 -7.300 1.00 97.88 118 GLY A N 1
ATOM 895 C CA . GLY A 1 118 ? 0.940 8.372 -7.525 1.00 97.88 118 GLY A CA 1
ATOM 896 C C . GLY A 1 118 ? 0.055 9.049 -8.576 1.00 97.88 118 GLY A C 1
ATOM 897 O O . GLY A 1 118 ? -0.316 10.211 -8.411 1.00 97.88 118 GLY A O 1
ATOM 898 N N . LYS A 1 119 ? -0.317 8.339 -9.650 1.00 97.75 119 LYS A N 1
ATOM 899 C CA . LYS A 1 119 ? -1.288 8.835 -10.641 1.00 97.75 119 LYS A CA 1
ATOM 900 C C . LYS A 1 119 ? -2.667 9.028 -10.011 1.00 97.75 119 LYS A C 1
ATOM 902 O O . LYS A 1 119 ? -3.253 10.090 -10.199 1.00 97.75 119 LYS A O 1
ATOM 907 N N . ALA A 1 120 ? -3.144 8.059 -9.230 1.00 96.06 120 ALA A N 1
ATOM 908 C CA . ALA A 1 120 ? -4.440 8.143 -8.559 1.00 96.06 120 ALA A CA 1
ATOM 909 C C . ALA A 1 120 ? -4.510 9.291 -7.540 1.00 96.06 120 ALA A C 1
ATOM 911 O O . ALA A 1 120 ? -5.503 10.015 -7.510 1.00 96.06 120 ALA A O 1
ATOM 912 N N . ALA A 1 121 ? -3.438 9.520 -6.775 1.00 96.88 121 ALA A N 1
ATOM 913 C CA . ALA A 1 121 ? -3.345 10.631 -5.827 1.00 96.88 121 ALA A CA 1
ATOM 914 C C . ALA A 1 121 ? -3.455 12.011 -6.502 1.00 96.88 121 ALA A C 1
ATOM 916 O O . ALA A 1 121 ? -3.974 12.949 -5.907 1.00 96.88 121 ALA A O 1
ATOM 917 N N . ARG A 1 122 ? -2.981 12.142 -7.749 1.00 96.00 122 ARG A N 1
ATOM 918 C CA . ARG A 1 122 ? -2.997 13.401 -8.520 1.00 96.00 122 ARG A CA 1
ATOM 919 C C . ARG A 1 122 ? -4.197 13.544 -9.459 1.00 96.00 122 ARG A C 1
ATOM 921 O O . ARG A 1 122 ? -4.344 14.590 -10.095 1.00 96.00 122 ARG A O 1
ATOM 928 N N . ALA A 1 123 ? -5.013 12.504 -9.603 1.00 88.50 123 ALA A N 1
ATOM 929 C CA . ALA A 1 123 ? -6.186 12.541 -10.463 1.00 88.50 123 ALA A CA 1
ATOM 930 C C . ALA A 1 123 ? -7.207 13.544 -9.907 1.00 88.50 123 ALA A C 1
ATOM 932 O O . ALA A 1 123 ? -7.482 13.551 -8.707 1.00 88.50 12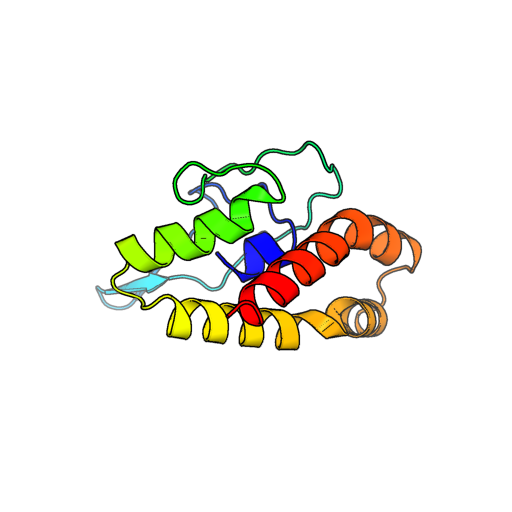3 ALA A O 1
ATOM 933 N N . ARG A 1 124 ? -7.751 14.391 -10.788 1.00 65.50 124 ARG A N 1
ATOM 934 C CA . ARG A 1 124 ? -8.818 15.339 -10.442 1.00 65.50 124 ARG A CA 1
ATOM 935 C C . ARG A 1 124 ? -10.115 14.584 -10.143 1.00 65.50 124 ARG A C 1
ATOM 937 O O . ARG A 1 124 ? -10.373 13.539 -10.781 1.00 65.50 124 ARG A O 1
#

Radius of gyration: 15.3 Å; Cα contacts (8 Å, |Δi|>4): 156; chains: 1; bounding box: 40×30×42 Å

Mean predicted aligned error: 2.95 Å

Nearest PDB structures (foldseek):
  3tpv-assembly1_B  TM=7.285E-01  e=6.654E-02  Escherichia coli
  6b87-assembly1_A-2  TM=4.834E-01  e=8.979E+00  synthetic construct

Secondary structure (DSSP, 8-state):
-HHHHHHT-----GGG--EEEETTEEEEPPP--------TTPPPSS-BTTB-STTTHHHHHHHHHHHTT--HHHHHHHHHHHHHHHTTHHHHHHHTT--HHHHHHHHHHHHHHHHHHHHHHH--

InterPro domains:
  IPR012893 HipA-like, C-terminal [PF07804] (1-86)

Solvent-accessible surface area (backbone atoms only — not comparable to full-atom values): 6974 Å² total; per-residue (Å²): 107,69,65,38,53,33,38,26,33,30,75,58,35,75,87,62,60,56,68,44,81,55,98,93,42,77,41,76,44,82,90,55,86,82,52,55,42,52,58,83,84,55,59,34,64,57,58,33,76,81,24,36,41,84,73,49,39,58,59,13,52,52,54,42,24,54,79,66,79,36,51,68,67,60,45,20,52,54,42,36,55,52,40,64,72,50,65,59,48,65,61,52,41,48,76,71,69,51,51,72,66,58,54,54,50,45,38,64,21,23,51,63,34,39,50,52,42,48,51,56,33,67,54,131

Sequence (124 aa):
MIASVALGNTDDHLRNHGFLASRGSWTLSPAFDVNPNPDPMARRSTSIAGADTFPEETEGLLALAEDCDITRESARERIGAVVDHLAPWRECARSNRLSEHDITMMAEAIAPRLEALGKAARAR